Protein AF-A0A7G7LC04-F1 (afdb_monomer_lite)

Foldseek 3Di:
DDDDPVRVVVVVVVVVVCVVLPADVQAALLNSLVVCCVPPNKPQAQVSSVVCCVRFAVPPPCLCVVLVVQVPRISVRSDVGWKDFDQVQWDQDPPVRDTDHDPDDPDQPGDPTNDNDGGNRMDTDDPPD

Radius of gyration: 16.98 Å; chains: 1; bounding box: 55×32×51 Å

Secondary structure (DSSP, 8-state):
-PPPHHHHHHHHHHHHHHHHHPPPTT--HHHHHHHHHHHH---SS-HHHHHHHHHH-TT-TTHHHHHHTTT-SSHHHIIIIIEEE-GGG-EE-TTT-SEE--SSPPPP----TT--S--TTEEEPPPP-

pLDDT: mean 94.28, std 8.31, range [47.0, 98.69]

Structure (mmCIF, N/CA/C/O backbone):
data_AF-A0A7G7LC04-F1
#
_entry.id   AF-A0A7G7LC04-F1
#
loop_
_atom_site.group_PDB
_atom_site.id
_atom_site.type_symbol
_atom_site.label_atom_id
_atom_site.label_alt_id
_atom_site.label_comp_id
_atom_site.label_asym_id
_atom_site.label_entity_id
_atom_site.label_seq_id
_atom_site.pdbx_PDB_ins_code
_atom_site.Cartn_x
_atom_site.Cartn_y
_atom_site.Cartn_z
_atom_site.occupancy
_atom_site.B_iso_or_equiv
_atom_site.auth_seq_id
_atom_site.auth_comp_id
_atom_site.auth_asym_id
_atom_site.auth_atom_id
_atom_site.pdbx_PDB_model_num
ATOM 1 N N . MET A 1 1 ? -30.944 8.389 25.449 1.00 52.12 1 MET A N 1
ATOM 2 C CA . MET A 1 1 ? -30.028 9.507 25.141 1.00 52.12 1 MET A CA 1
ATOM 3 C C . MET A 1 1 ? -30.325 9.923 23.712 1.00 52.12 1 MET A C 1
ATOM 5 O O . MET A 1 1 ? -30.079 9.134 22.813 1.00 52.12 1 MET A O 1
ATOM 9 N N . THR A 1 2 ? -30.977 11.066 23.507 1.00 65.94 2 THR A N 1
ATOM 10 C CA . THR A 1 2 ? -31.264 11.599 22.164 1.00 65.94 2 THR A CA 1
ATOM 11 C C . THR A 1 2 ? -29.957 12.046 21.524 1.00 65.94 2 THR A C 1
ATOM 13 O O . THR A 1 2 ? -29.274 12.894 22.098 1.00 65.94 2 THR A O 1
ATOM 16 N N . HIS A 1 3 ? -29.590 11.437 20.396 1.00 71.12 3 HIS A N 1
ATOM 17 C CA . HIS A 1 3 ? -28.439 11.873 19.613 1.00 71.12 3 HIS A CA 1
ATOM 18 C C . HIS A 1 3 ? -28.764 13.232 18.992 1.00 71.12 3 HIS A C 1
ATOM 20 O O . HIS A 1 3 ? -29.903 13.515 18.617 1.00 71.12 3 HIS A O 1
ATOM 26 N N . THR A 1 4 ? -27.780 14.121 18.974 1.00 86.12 4 THR A N 1
ATOM 27 C CA . THR A 1 4 ? -27.870 15.373 18.226 1.00 86.12 4 THR A CA 1
ATOM 28 C C . THR A 1 4 ? -27.622 15.091 16.745 1.00 86.12 4 THR A C 1
ATOM 30 O O . THR A 1 4 ? -26.805 14.223 16.449 1.00 86.12 4 THR A O 1
ATOM 33 N N . PRO A 1 5 ? -28.199 15.872 15.813 1.00 86.25 5 PRO A N 1
ATOM 34 C CA . PRO A 1 5 ? -27.921 15.722 14.380 1.00 86.25 5 PRO A CA 1
ATOM 35 C C . PRO A 1 5 ? -26.423 15.751 14.032 1.00 86.25 5 PRO A C 1
ATOM 37 O O . PRO A 1 5 ? -25.987 15.095 13.095 1.00 86.25 5 PRO A O 1
ATOM 40 N N . ALA A 1 6 ? -25.616 16.487 14.808 1.00 89.69 6 ALA A N 1
ATOM 41 C CA . ALA A 1 6 ? -24.159 16.485 14.675 1.00 89.69 6 ALA A CA 1
ATOM 42 C C . ALA A 1 6 ? -23.531 15.123 15.026 1.00 89.69 6 ALA A C 1
ATOM 44 O O . ALA A 1 6 ? -22.679 14.644 14.291 1.00 89.69 6 ALA A O 1
ATOM 45 N N . THR A 1 7 ? -23.983 14.479 16.104 1.00 91.31 7 THR A N 1
ATOM 46 C CA . THR A 1 7 ? -23.487 13.163 16.536 1.00 91.31 7 THR A CA 1
ATOM 47 C C . THR A 1 7 ? -23.864 12.075 15.531 1.00 91.31 7 THR A C 1
ATOM 49 O O . THR A 1 7 ? -23.024 11.262 15.171 1.00 91.31 7 THR A O 1
ATOM 52 N N . GLU A 1 8 ? -25.091 12.110 15.004 1.00 91.88 8 GLU A N 1
ATOM 53 C CA . GLU A 1 8 ? -25.535 11.178 13.956 1.00 91.88 8 GLU A CA 1
ATOM 54 C C . GLU A 1 8 ? -24.717 11.345 12.665 1.00 91.88 8 GLU A C 1
ATOM 56 O O . GLU A 1 8 ? -24.333 10.366 12.027 1.00 91.88 8 GLU A O 1
ATOM 61 N N . ALA A 1 9 ? -24.406 12.590 12.288 1.00 94.25 9 ALA A N 1
ATOM 62 C CA . ALA A 1 9 ? -23.558 12.867 11.133 1.00 94.25 9 ALA A CA 1
ATOM 63 C C . ALA A 1 9 ? -22.113 12.379 11.342 1.00 94.25 9 ALA A C 1
ATOM 65 O O . ALA A 1 9 ? -21.526 11.810 10.424 1.00 94.25 9 ALA A O 1
ATOM 66 N N . GLU A 1 10 ? -21.540 12.578 12.532 1.00 95.06 10 GLU A N 1
ATOM 67 C CA . GLU A 1 10 ? -20.200 12.089 12.881 1.00 95.06 10 GLU A CA 1
ATOM 68 C C . GLU A 1 10 ? -20.117 10.559 12.817 1.00 95.06 10 GLU A C 1
ATOM 70 O O . GLU A 1 10 ? -19.176 10.020 12.230 1.00 95.06 10 GLU A O 1
ATOM 75 N N . GLU A 1 11 ? -21.116 9.862 13.360 1.00 94.69 11 GLU A N 1
ATOM 76 C CA . GLU A 1 11 ? -21.220 8.401 13.303 1.00 94.69 11 GLU A CA 1
ATOM 77 C C . GLU A 1 11 ? -21.313 7.907 11.859 1.00 94.69 11 GLU A C 1
ATOM 79 O O . GLU A 1 11 ? -20.534 7.045 11.451 1.00 94.69 11 GLU A O 1
ATOM 84 N N . PHE A 1 12 ? -22.182 8.518 11.051 1.00 95.25 12 PHE A N 1
ATOM 85 C CA . PHE A 1 12 ? -22.327 8.164 9.641 1.00 95.25 12 PHE A CA 1
ATOM 86 C C . PHE A 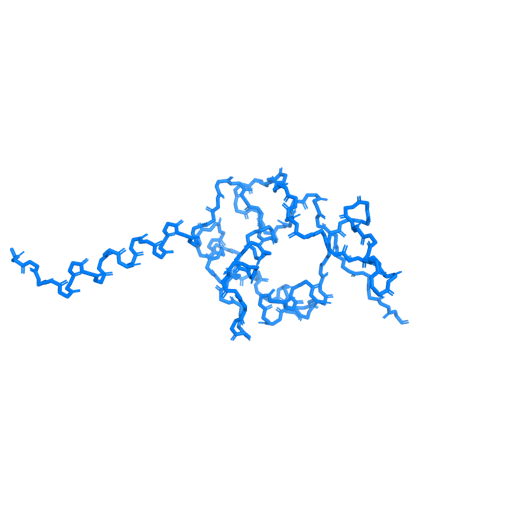1 12 ? -21.024 8.355 8.852 1.00 95.25 12 PHE A C 1
ATOM 88 O O . PHE A 1 12 ? -20.625 7.492 8.068 1.00 95.25 12 PHE A O 1
ATOM 95 N N . VAL A 1 13 ? -20.325 9.474 9.067 1.00 96.69 13 VAL A N 1
ATOM 96 C CA . VAL A 1 13 ? -19.034 9.741 8.416 1.00 96.69 13 VAL A CA 1
ATOM 97 C C . VAL A 1 13 ? -17.983 8.723 8.856 1.00 96.69 13 VAL A C 1
ATOM 99 O O . VAL A 1 13 ? -17.212 8.254 8.018 1.00 96.69 13 VAL A O 1
ATOM 102 N N . ALA A 1 14 ? -17.950 8.352 10.138 1.00 94.81 14 ALA A N 1
ATOM 103 C CA . ALA A 1 14 ? -17.017 7.355 10.652 1.00 94.81 14 ALA A CA 1
ATOM 104 C C . ALA A 1 14 ? -17.279 5.958 10.063 1.00 94.81 14 ALA A C 1
ATOM 106 O O . ALA A 1 14 ? -16.333 5.285 9.647 1.00 94.81 14 ALA A O 1
ATOM 107 N N . GLU A 1 15 ? -18.542 5.539 9.974 1.00 96.69 15 GLU A N 1
ATOM 108 C CA . GLU A 1 15 ? -18.940 4.273 9.349 1.00 96.69 15 GLU A CA 1
ATOM 109 C C . GLU A 1 15 ? -18.578 4.237 7.864 1.00 96.69 15 GLU A C 1
ATOM 111 O O . GLU A 1 15 ? -17.978 3.269 7.390 1.00 96.69 15 GLU A O 1
ATOM 116 N N . LEU A 1 16 ? -18.877 5.316 7.135 1.00 96.94 16 LEU A N 1
ATOM 117 C CA . LEU A 1 16 ? -18.545 5.423 5.720 1.00 96.94 16 LEU A CA 1
ATOM 118 C C . LEU A 1 16 ? -17.028 5.422 5.500 1.00 96.94 16 LEU A C 1
ATOM 120 O O . LEU A 1 16 ? -16.534 4.726 4.614 1.00 96.94 16 LEU A O 1
ATOM 124 N N . ALA A 1 17 ? -16.274 6.157 6.320 1.00 95.12 17 ALA A N 1
ATOM 125 C CA . ALA A 1 17 ? -14.818 6.164 6.260 1.00 95.12 17 ALA A CA 1
ATOM 126 C C . ALA A 1 17 ? -14.239 4.766 6.517 1.00 95.12 17 ALA A C 1
ATOM 128 O O . ALA A 1 17 ? -13.315 4.350 5.815 1.00 95.12 17 ALA A O 1
ATOM 129 N N . GLU A 1 18 ? -14.787 4.020 7.481 1.00 95.31 18 GLU A N 1
ATOM 130 C CA . GLU A 1 18 ? -14.375 2.641 7.732 1.00 95.31 18 GLU A CA 1
ATOM 131 C C . GLU A 1 18 ? -14.678 1.744 6.531 1.00 95.31 18 GLU A C 1
ATOM 133 O O . GLU A 1 18 ? -13.773 1.052 6.073 1.00 95.31 18 GLU A O 1
ATOM 138 N N . ALA A 1 19 ? -15.896 1.802 5.986 1.00 95.06 19 ALA A N 1
ATOM 139 C CA . ALA A 1 19 ? -16.314 0.985 4.849 1.00 95.06 19 ALA A CA 1
ATOM 140 C C . ALA A 1 19 ? -15.476 1.250 3.587 1.00 95.06 19 ALA A C 1
ATOM 142 O O . ALA A 1 19 ? -15.074 0.312 2.904 1.00 95.06 19 ALA A O 1
ATOM 143 N N . LEU A 1 20 ? -15.168 2.516 3.296 1.00 97.06 20 LEU A N 1
ATOM 144 C CA . LEU A 1 20 ? -14.397 2.908 2.111 1.00 97.06 20 LEU A CA 1
ATOM 145 C C . LEU A 1 20 ? -12.913 2.536 2.200 1.00 97.06 20 LEU A C 1
ATOM 147 O O . LEU A 1 20 ? -12.267 2.307 1.179 1.00 97.06 20 LEU A O 1
ATOM 151 N N . THR A 1 21 ? -12.358 2.501 3.412 1.00 97.69 21 THR A N 1
ATOM 152 C CA . THR A 1 21 ? -10.910 2.345 3.625 1.00 97.69 21 THR A CA 1
ATOM 153 C C . THR A 1 21 ? -10.550 1.060 4.368 1.00 97.69 21 THR A C 1
ATOM 155 O O . THR A 1 21 ? -9.427 0.911 4.856 1.00 97.69 21 THR A O 1
ATOM 158 N N . ALA A 1 22 ? -11.494 0.133 4.528 1.00 97.31 22 ALA A N 1
ATOM 159 C CA . ALA A 1 22 ? -11.209 -1.190 5.058 1.00 97.31 22 ALA A CA 1
ATOM 160 C C . ALA A 1 22 ? -10.380 -2.000 4.040 1.00 97.31 22 ALA A C 1
ATOM 162 O O . ALA A 1 22 ? -10.615 -1.912 2.829 1.00 97.31 22 ALA A O 1
ATOM 163 N N . PRO A 1 23 ? -9.397 -2.789 4.504 1.00 97.69 23 PRO A N 1
ATOM 164 C CA . PRO A 1 23 ? -8.777 -3.801 3.662 1.00 97.69 23 PRO A CA 1
ATOM 165 C C . PRO A 1 23 ? -9.781 -4.890 3.284 1.00 97.69 23 PRO A C 1
ATOM 167 O O . PRO A 1 23 ? -10.528 -5.365 4.145 1.00 97.69 23 PRO A O 1
ATOM 170 N N . ASP A 1 24 ? -9.750 -5.328 2.029 1.00 96.75 24 ASP A N 1
ATOM 171 C CA . ASP A 1 24 ? -10.609 -6.418 1.572 1.00 96.75 24 ASP A CA 1
ATOM 172 C C . ASP A 1 24 ? -10.135 -7.772 2.142 1.00 96.75 24 ASP A C 1
ATOM 174 O O . ASP A 1 24 ? -8.949 -7.956 2.461 1.00 96.75 24 ASP A O 1
ATOM 178 N N . PRO A 1 25 ? -11.026 -8.776 2.272 1.00 95.50 25 PRO A N 1
ATOM 179 C CA . PRO A 1 25 ? -10.633 -10.114 2.697 1.00 95.50 25 PRO A CA 1
ATOM 180 C C . PRO A 1 25 ? -9.527 -10.705 1.809 1.00 95.50 25 PRO A C 1
ATOM 182 O O . PRO A 1 25 ? -9.702 -10.910 0.613 1.00 95.50 25 PRO A O 1
ATOM 185 N N . GLY A 1 26 ? -8.376 -11.014 2.412 1.00 96.44 26 GLY A N 1
ATOM 186 C CA . GLY A 1 26 ? -7.226 -11.583 1.699 1.00 96.44 26 GLY A CA 1
ATOM 187 C C . GLY A 1 26 ? -6.397 -10.570 0.902 1.00 96.44 26 GLY A C 1
ATOM 188 O O . GLY A 1 26 ? -5.411 -10.970 0.281 1.00 96.44 26 GLY A O 1
ATOM 189 N N . GLU A 1 27 ? -6.734 -9.279 0.941 1.00 98.38 27 GLU A N 1
ATOM 190 C CA . GLU A 1 27 ? -5.979 -8.231 0.257 1.00 98.38 27 GLU A CA 1
ATOM 191 C C . GLU A 1 27 ? -4.551 -8.132 0.802 1.00 98.38 27 GLU A C 1
ATOM 193 O O . GLU A 1 27 ? -4.308 -8.023 2.012 1.00 98.38 27 GLU A O 1
ATOM 198 N N . CYS A 1 28 ? -3.570 -8.175 -0.100 1.00 98.56 28 CYS A N 1
ATOM 199 C CA . CYS A 1 28 ? -2.182 -8.007 0.299 1.00 98.56 28 CYS A CA 1
ATOM 200 C C . CYS A 1 28 ? -1.883 -6.541 0.625 1.00 98.56 28 CYS A C 1
ATOM 202 O O . CYS A 1 28 ? -2.506 -5.629 0.082 1.00 98.56 28 CYS A O 1
ATOM 204 N N . VAL A 1 29 ? -0.872 -6.311 1.468 1.00 98.31 29 VAL A N 1
ATOM 205 C CA . VAL A 1 29 ? -0.484 -4.954 1.879 1.00 98.31 29 VAL A CA 1
ATOM 206 C C . VAL A 1 29 ? -0.230 -4.032 0.682 1.00 98.31 29 VAL A C 1
ATOM 208 O O . VAL A 1 29 ? -0.643 -2.886 0.719 1.00 98.31 29 VAL A O 1
ATOM 211 N N . PHE A 1 30 ? 0.387 -4.509 -0.401 1.00 98.50 30 PHE A N 1
ATOM 212 C CA . PHE A 1 30 ? 0.704 -3.653 -1.549 1.00 98.50 30 PHE A CA 1
ATOM 213 C C . PHE A 1 30 ? -0.512 -3.328 -2.422 1.00 98.50 30 PHE A C 1
ATOM 215 O O . PHE A 1 30 ? -0.653 -2.181 -2.817 1.00 98.50 30 PHE A O 1
ATOM 222 N N . CYS A 1 31 ? -1.436 -4.264 -2.650 1.00 98.56 31 CYS A N 1
ATOM 223 C CA . CYS A 1 31 ? -2.685 -3.949 -3.355 1.00 98.56 31 CYS A CA 1
ATOM 224 C C . CYS A 1 31 ? -3.525 -2.937 -2.570 1.00 98.56 31 CYS A C 1
ATOM 226 O O . CYS A 1 31 ? -3.988 -1.963 -3.152 1.00 98.56 31 CYS A O 1
ATOM 228 N N . TYR A 1 32 ? -3.615 -3.099 -1.245 1.00 98.50 32 TYR A N 1
ATOM 229 C CA . TYR A 1 32 ? -4.290 -2.122 -0.393 1.00 98.50 32 TYR A CA 1
ATOM 230 C C . TYR A 1 32 ? -3.641 -0.737 -0.488 1.00 98.50 32 TYR A C 1
ATOM 232 O O . TYR A 1 32 ? -4.328 0.266 -0.657 1.00 98.50 32 TYR A O 1
ATOM 240 N N . LEU A 1 33 ? -2.309 -0.661 -0.397 1.00 98.50 33 LEU A N 1
ATOM 241 C CA . LEU A 1 33 ? -1.593 0.611 -0.494 1.00 98.50 33 LEU A CA 1
ATOM 242 C C . LEU A 1 33 ? -1.760 1.273 -1.864 1.00 98.50 33 LEU A C 1
ATOM 244 O O . LEU A 1 33 ? -1.960 2.486 -1.904 1.00 98.50 33 LEU A O 1
ATOM 248 N N . ALA A 1 34 ? -1.688 0.508 -2.956 1.00 98.00 34 ALA A N 1
ATOM 249 C CA . ALA A 1 34 ? -1.891 1.012 -4.312 1.00 98.00 34 ALA A CA 1
ATOM 250 C C . ALA A 1 34 ? -3.312 1.567 -4.469 1.00 98.00 34 ALA A C 1
ATOM 252 O O . ALA A 1 34 ? -3.470 2.753 -4.751 1.00 98.00 34 ALA A O 1
ATOM 253 N N . ARG A 1 35 ? -4.328 0.771 -4.109 1.00 97.69 35 ARG A N 1
ATOM 254 C CA . ARG A 1 35 ? -5.742 1.161 -4.142 1.00 97.69 35 ARG A CA 1
ATOM 255 C C . ARG A 1 35 ? -6.023 2.413 -3.312 1.00 97.69 35 ARG A C 1
ATOM 257 O O . ARG A 1 35 ? -6.624 3.361 -3.808 1.00 97.69 35 ARG A O 1
ATOM 264 N N . MET A 1 36 ? -5.570 2.454 -2.057 1.00 98.38 36 MET A N 1
ATOM 265 C CA . MET A 1 36 ? -5.794 3.608 -1.177 1.00 98.38 36 MET A CA 1
ATOM 266 C C . MET A 1 36 ? -5.049 4.859 -1.641 1.00 98.38 36 MET A C 1
ATOM 268 O O . MET A 1 36 ? -5.583 5.961 -1.536 1.00 98.38 36 MET A O 1
ATOM 272 N N . THR A 1 37 ? -3.832 4.707 -2.163 1.00 97.56 37 THR A N 1
ATOM 273 C CA . THR A 1 37 ? -3.061 5.839 -2.692 1.00 97.56 37 THR A CA 1
ATOM 274 C C . THR A 1 37 ? -3.671 6.362 -3.990 1.00 97.56 37 THR A C 1
ATOM 276 O O . THR A 1 37 ? -3.747 7.574 -4.164 1.00 97.56 37 THR A O 1
ATOM 279 N N . GLY A 1 38 ? -4.155 5.482 -4.869 1.00 96.06 38 GLY A N 1
ATOM 280 C CA . GLY A 1 38 ? -4.838 5.861 -6.106 1.00 96.06 38 GLY A CA 1
ATOM 281 C C . GLY A 1 38 ? -6.190 6.536 -5.859 1.00 96.06 38 GLY A C 1
ATOM 282 O O . GLY A 1 38 ? -6.503 7.531 -6.504 1.00 96.06 38 GLY A O 1
ATOM 283 N N . GLN A 1 39 ? -6.973 6.052 -4.890 1.00 96.31 39 GLN A N 1
ATOM 284 C CA . GLN A 1 39 ? -8.314 6.586 -4.609 1.00 96.31 39 GLN A CA 1
ATOM 285 C C . GLN A 1 39 ? -8.312 7.829 -3.710 1.00 96.31 39 GLN A C 1
ATOM 287 O O . GLN A 1 39 ? -9.116 8.735 -3.910 1.00 96.31 39 GLN A O 1
ATOM 292 N N . PHE A 1 40 ? -7.430 7.881 -2.709 1.00 97.06 40 PHE A N 1
ATOM 293 C CA . PHE A 1 40 ? -7.460 8.907 -1.656 1.00 97.06 40 PHE A CA 1
ATOM 294 C C . PHE A 1 40 ? -6.158 9.707 -1.537 1.00 97.06 40 PHE A C 1
ATOM 296 O O . PHE A 1 40 ? -6.012 10.528 -0.626 1.00 97.06 40 PHE A O 1
ATOM 303 N N . GLY A 1 41 ? -5.201 9.462 -2.431 1.00 97.25 41 GLY A N 1
ATOM 304 C CA . GLY A 1 41 ? -3.897 10.106 -2.418 1.00 97.25 41 GLY A CA 1
ATOM 305 C C . GLY A 1 41 ? -2.995 9.652 -1.269 1.00 97.25 41 GLY A C 1
ATOM 306 O O . GLY A 1 41 ? -3.374 8.898 -0.361 1.00 97.25 41 GLY A O 1
ATOM 307 N N . CYS A 1 42 ? -1.769 10.168 -1.303 1.00 97.94 42 CYS A N 1
ATOM 308 C CA . CYS A 1 42 ? -0.823 10.077 -0.202 1.00 97.94 42 CYS A CA 1
ATOM 309 C C . CYS A 1 42 ? -0.658 11.444 0.467 1.00 97.94 42 CYS A C 1
ATOM 311 O O . CYS A 1 42 ? -0.499 12.458 -0.207 1.00 97.94 42 CYS A O 1
ATOM 313 N N . ASP A 1 43 ? -0.645 11.463 1.798 1.00 98.06 43 ASP A N 1
ATOM 314 C CA . ASP A 1 43 ? -0.448 12.667 2.611 1.00 98.06 43 ASP A CA 1
ATOM 315 C C . ASP A 1 43 ? 1.000 12.819 3.098 1.00 98.06 43 ASP A C 1
ATOM 317 O O . ASP A 1 43 ? 1.255 13.462 4.113 1.00 98.06 43 ASP A O 1
ATOM 321 N N . THR A 1 44 ? 1.959 12.217 2.385 1.00 98.19 44 THR A N 1
ATOM 322 C CA . THR A 1 44 ? 3.391 12.147 2.741 1.00 98.19 44 THR A CA 1
ATOM 323 C C . THR A 1 44 ? 3.699 11.389 4.038 1.00 98.19 44 THR A C 1
ATOM 325 O O . THR A 1 44 ? 4.819 11.434 4.543 1.00 98.19 44 THR A O 1
ATOM 328 N N . THR A 1 45 ? 2.741 10.621 4.560 1.00 98.44 45 THR A N 1
ATOM 329 C CA . THR A 1 45 ? 2.933 9.730 5.710 1.00 98.44 45 THR A CA 1
ATOM 330 C C . THR A 1 45 ? 2.635 8.273 5.321 1.00 98.44 45 THR A C 1
ATOM 332 O O . THR A 1 45 ? 2.107 8.019 4.237 1.00 98.44 45 THR A O 1
ATOM 335 N N . PRO A 1 46 ? 2.976 7.270 6.157 1.00 98.19 46 PRO A N 1
ATOM 336 C CA . PRO A 1 46 ? 2.606 5.877 5.911 1.00 98.19 46 PRO A CA 1
ATOM 337 C C . PRO A 1 46 ? 1.227 5.567 6.527 1.00 98.19 46 PRO A C 1
ATOM 339 O O . PRO A 1 46 ? 1.081 4.613 7.306 1.00 98.19 46 PRO A O 1
ATOM 342 N N . ARG A 1 47 ? 0.243 6.445 6.283 1.00 98.44 47 ARG A N 1
ATOM 343 C CA . ARG A 1 47 ? -1.109 6.403 6.866 1.00 98.44 47 ARG A CA 1
ATOM 344 C C . ARG A 1 47 ? -1.796 5.087 6.536 1.00 98.44 47 ARG A C 1
ATOM 346 O O . ARG A 1 47 ? -2.292 4.397 7.432 1.00 98.44 47 ARG A O 1
ATOM 353 N N . TRP A 1 48 ? -1.785 4.711 5.265 1.00 98.69 48 TRP A N 1
ATOM 354 C CA . TRP A 1 48 ? -2.428 3.500 4.785 1.00 98.69 48 TRP A CA 1
ATOM 355 C C . TRP A 1 48 ? -1.681 2.257 5.266 1.00 98.69 48 TRP A C 1
ATOM 357 O O . TRP A 1 48 ? -2.315 1.317 5.747 1.00 98.69 48 TRP A O 1
ATOM 367 N N . ALA A 1 49 ? -0.348 2.268 5.289 1.00 98.50 49 ALA A N 1
ATOM 368 C CA . ALA A 1 49 ? 0.431 1.136 5.792 1.00 98.50 49 ALA A CA 1
ATOM 369 C C . ALA A 1 49 ? 0.196 0.875 7.289 1.00 98.50 49 ALA A C 1
ATOM 371 O O . ALA A 1 49 ? 0.141 -0.282 7.721 1.00 98.50 49 ALA A O 1
ATOM 372 N N . ARG A 1 50 ? 0.033 1.936 8.094 1.00 98.44 50 ARG A N 1
ATOM 373 C CA . ARG A 1 50 ? -0.349 1.831 9.514 1.00 98.44 50 ARG A CA 1
ATOM 374 C C . ARG A 1 50 ? -1.729 1.209 9.670 1.00 98.44 50 ARG A C 1
ATOM 376 O O . ARG A 1 50 ? -1.855 0.222 10.396 1.00 98.44 50 ARG A O 1
ATOM 383 N N . ARG A 1 51 ? -2.714 1.737 8.942 1.00 98.25 51 ARG A N 1
ATOM 384 C CA . ARG A 1 51 ? -4.097 1.258 8.976 1.00 98.25 51 ARG A CA 1
ATOM 385 C C . ARG A 1 51 ? -4.201 -0.213 8.571 1.00 98.25 51 ARG A C 1
ATOM 387 O O . ARG A 1 51 ? -4.766 -1.010 9.317 1.00 98.25 51 ARG A O 1
ATOM 394 N N . TRP A 1 52 ? -3.576 -0.606 7.459 1.00 98.50 52 TRP A N 1
ATOM 395 C CA . TRP A 1 52 ? -3.544 -2.005 7.022 1.00 98.50 52 TRP A CA 1
ATOM 396 C C . TRP A 1 52 ? -2.927 -2.915 8.088 1.00 98.50 52 TRP A C 1
ATOM 398 O O . TRP A 1 52 ? -3.482 -3.960 8.416 1.00 98.50 52 TRP A O 1
ATOM 408 N N . ARG A 1 53 ? -1.800 -2.515 8.695 1.00 98.25 53 ARG A N 1
ATOM 409 C CA . ARG A 1 53 ? -1.171 -3.291 9.776 1.00 98.25 53 ARG A CA 1
ATOM 410 C C . ARG A 1 53 ? -2.121 -3.465 10.955 1.00 98.25 53 ARG A C 1
ATOM 412 O O . ARG A 1 53 ? -2.231 -4.568 11.474 1.00 98.25 53 ARG A O 1
ATOM 419 N N . GLU A 1 54 ? -2.767 -2.394 11.394 1.00 97.69 54 GLU A N 1
ATOM 420 C CA . GLU A 1 54 ? -3.680 -2.411 12.542 1.00 97.69 54 GLU A CA 1
ATOM 421 C C . GLU A 1 54 ? -4.901 -3.301 12.308 1.00 97.69 54 GLU A C 1
ATOM 423 O O . GLU A 1 54 ? -5.339 -3.973 13.238 1.00 97.69 54 GLU A O 1
ATOM 428 N N . ARG A 1 55 ? -5.407 -3.371 11.073 1.00 97.06 55 ARG A N 1
ATOM 429 C CA . ARG A 1 55 ? -6.558 -4.210 10.717 1.00 97.06 55 ARG A CA 1
ATOM 430 C C . ARG A 1 55 ? -6.179 -5.660 10.402 1.00 97.06 55 ARG A C 1
ATOM 432 O O . ARG A 1 55 ? -6.838 -6.582 10.872 1.00 97.06 55 ARG A O 1
ATOM 439 N N . CYS A 1 56 ? -5.110 -5.882 9.642 1.00 97.62 56 CYS A N 1
ATOM 440 C CA . CYS A 1 56 ? -4.801 -7.193 9.062 1.00 97.62 56 CYS A CA 1
ATOM 441 C C . CYS A 1 56 ? -3.660 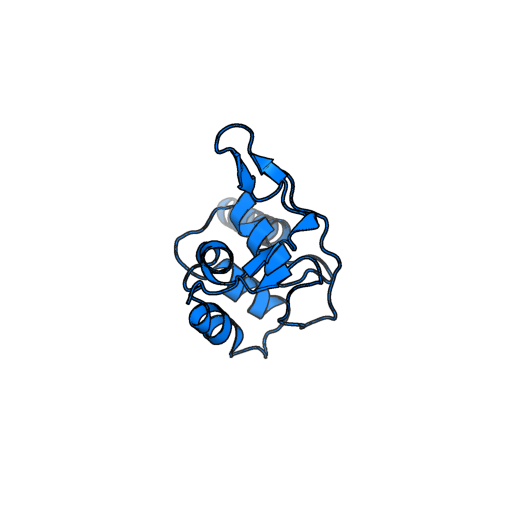-7.931 9.766 1.00 97.62 56 CYS A C 1
ATOM 443 O O . CYS A 1 56 ? -3.636 -9.162 9.780 1.00 97.62 56 CYS A O 1
ATOM 445 N N . ALA A 1 57 ? -2.686 -7.210 10.328 1.00 97.25 57 ALA A N 1
ATOM 446 C CA . ALA A 1 57 ? -1.486 -7.807 10.912 1.00 97.25 57 ALA A CA 1
ATOM 447 C C . ALA A 1 57 ? -0.971 -7.048 12.155 1.00 97.25 57 ALA A C 1
ATOM 449 O O . ALA A 1 57 ? 0.177 -6.589 12.147 1.00 97.25 57 ALA A O 1
ATOM 450 N N . PRO A 1 58 ? -1.743 -6.953 13.261 1.00 97.31 58 PRO A N 1
ATOM 451 C CA . PRO A 1 58 ? -1.387 -6.107 14.411 1.00 97.31 58 PRO A CA 1
ATOM 452 C C . PRO A 1 58 ? -0.019 -6.429 15.029 1.00 97.31 58 PRO A C 1
ATOM 454 O O . PRO A 1 58 ? 0.675 -5.554 15.540 1.00 97.31 58 PRO A O 1
ATOM 457 N N . ARG A 1 59 ? 0.406 -7.698 14.946 1.00 97.12 59 ARG A N 1
ATOM 458 C CA . ARG A 1 59 ? 1.699 -8.170 15.473 1.00 97.12 59 ARG A CA 1
ATOM 459 C C . ARG A 1 59 ? 2.886 -7.870 14.552 1.00 97.12 59 ARG A C 1
ATOM 461 O O . ARG A 1 59 ? 4.028 -8.083 14.946 1.00 97.12 59 ARG A O 1
ATOM 468 N N . ALA A 1 60 ? 2.658 -7.376 13.334 1.00 97.19 60 ALA A N 1
ATOM 469 C CA . ALA A 1 60 ? 3.711 -7.028 12.384 1.00 97.19 60 ALA A CA 1
ATOM 470 C C . ALA A 1 60 ? 4.321 -5.649 12.690 1.00 97.19 60 ALA A C 1
ATOM 472 O O . ALA A 1 60 ? 4.345 -4.744 11.853 1.00 97.19 60 ALA A O 1
ATOM 473 N N . THR A 1 61 ? 4.851 -5.490 13.902 1.00 96.19 61 THR A N 1
ATOM 474 C CA . THR A 1 61 ? 5.408 -4.227 14.417 1.00 96.19 61 THR A CA 1
ATOM 475 C C . THR A 1 61 ? 6.569 -3.695 13.573 1.00 96.19 61 THR A C 1
ATOM 477 O O . THR A 1 61 ? 6.768 -2.487 13.477 1.00 96.19 61 THR A O 1
ATOM 480 N N . ALA A 1 62 ? 7.293 -4.580 12.881 1.00 97.56 62 ALA A N 1
ATOM 481 C CA . ALA A 1 62 ? 8.394 -4.224 11.989 1.00 97.56 62 ALA A CA 1
ATOM 482 C C . ALA A 1 62 ? 7.971 -3.869 10.548 1.00 97.56 62 ALA A C 1
ATOM 484 O O . ALA A 1 62 ? 8.854 -3.605 9.732 1.00 97.56 62 ALA A O 1
ATOM 485 N N . LEU A 1 63 ? 6.674 -3.885 10.195 1.00 97.94 63 LEU A N 1
ATOM 486 C CA . LEU A 1 63 ? 6.218 -3.627 8.819 1.00 97.94 63 LEU A CA 1
ATOM 487 C C . LEU A 1 63 ? 6.748 -2.293 8.285 1.00 97.94 63 LEU A C 1
ATOM 489 O O . LEU A 1 63 ? 7.493 -2.293 7.311 1.00 97.94 63 LEU A O 1
ATOM 493 N N . LEU A 1 64 ? 6.432 -1.189 8.966 1.00 98.38 64 LEU A N 1
ATOM 494 C CA . LEU A 1 64 ? 6.816 0.158 8.530 1.00 98.38 64 LEU A CA 1
ATOM 495 C C . LEU A 1 64 ? 8.335 0.307 8.415 1.00 98.38 64 LEU A C 1
ATOM 497 O O . LEU A 1 64 ? 8.829 0.856 7.441 1.00 98.38 64 LEU A O 1
ATOM 501 N N . ARG A 1 65 ? 9.091 -0.266 9.361 1.00 98.19 65 ARG A N 1
ATOM 502 C CA . ARG A 1 65 ? 10.560 -0.263 9.312 1.00 98.19 65 ARG A CA 1
ATOM 503 C C . ARG A 1 65 ? 11.100 -0.992 8.077 1.00 98.19 65 ARG A C 1
ATOM 505 O O . ARG A 1 65 ? 12.087 -0.551 7.502 1.00 98.19 65 ARG A O 1
ATOM 512 N N . ARG A 1 66 ? 10.482 -2.105 7.662 1.00 97.38 66 ARG A N 1
ATOM 513 C CA . ARG A 1 66 ? 10.891 -2.839 6.450 1.00 97.38 66 ARG A CA 1
ATOM 514 C C . ARG A 1 66 ? 10.534 -2.091 5.166 1.00 97.38 66 ARG A C 1
ATOM 516 O O . ARG A 1 66 ? 11.314 -2.159 4.223 1.00 97.38 66 ARG A O 1
ATOM 523 N N . LEU A 1 67 ? 9.401 -1.384 5.139 1.00 97.56 67 LEU A N 1
ATOM 524 C CA . LEU A 1 67 ? 9.046 -0.495 4.026 1.00 97.56 67 LEU A CA 1
ATOM 525 C C . LEU A 1 67 ? 10.061 0.652 3.917 1.00 97.56 67 LEU A C 1
ATOM 527 O O . LEU A 1 67 ? 10.680 0.826 2.868 1.00 97.56 67 LEU A O 1
ATOM 531 N N . ALA A 1 68 ? 10.345 1.326 5.034 1.00 97.44 68 ALA A N 1
ATOM 532 C CA . ALA A 1 68 ? 11.333 2.400 5.118 1.00 97.44 68 ALA A CA 1
ATOM 533 C C . ALA A 1 68 ? 12.750 1.945 4.723 1.00 97.44 68 ALA A C 1
ATOM 535 O O . ALA A 1 68 ? 13.469 2.669 4.043 1.00 97.44 68 ALA A O 1
ATOM 536 N N . ALA A 1 69 ? 13.151 0.712 5.055 1.00 96.44 69 ALA A N 1
ATOM 537 C CA . ALA A 1 69 ? 14.442 0.156 4.629 1.00 96.44 69 ALA A CA 1
ATOM 538 C C . ALA A 1 69 ? 14.583 0.024 3.094 1.00 96.44 69 ALA A C 1
ATOM 540 O O . ALA A 1 69 ? 15.699 -0.100 2.576 1.00 96.44 69 ALA A O 1
ATOM 541 N N . ARG A 1 70 ? 13.465 0.058 2.356 1.00 95.50 70 ARG A N 1
ATOM 542 C CA . ARG A 1 70 ? 13.420 0.147 0.889 1.00 95.50 70 ARG A CA 1
ATOM 543 C C . ARG A 1 70 ? 13.018 1.534 0.374 1.00 95.50 70 ARG A C 1
ATOM 545 O O . ARG A 1 70 ? 12.699 1.660 -0.799 1.00 95.50 70 ARG A O 1
ATOM 552 N N . GLY A 1 71 ? 13.077 2.555 1.224 1.00 96.00 71 GLY A N 1
ATOM 553 C CA . GLY A 1 71 ? 12.776 3.937 0.866 1.00 96.00 71 GLY A CA 1
ATOM 554 C C . GLY A 1 71 ? 11.299 4.308 0.937 1.00 96.00 71 GLY A C 1
ATOM 555 O O . GLY A 1 71 ? 10.979 5.394 0.493 1.00 96.00 71 GLY A O 1
ATOM 556 N N . GLY A 1 72 ? 10.414 3.453 1.463 1.00 96.75 72 GLY A N 1
ATOM 557 C CA . GLY A 1 72 ? 8.994 3.768 1.656 1.00 96.75 72 GLY A CA 1
ATOM 558 C C . GLY A 1 72 ? 8.724 4.446 2.999 1.00 96.75 72 GLY A C 1
ATOM 559 O O . GLY A 1 72 ? 8.380 3.746 3.957 1.00 96.75 72 GLY A O 1
ATOM 560 N N . PHE A 1 73 ? 8.911 5.767 3.094 1.00 97.38 73 PHE A N 1
ATOM 561 C CA . PHE A 1 73 ? 8.575 6.552 4.289 1.00 97.38 73 PHE A CA 1
ATOM 562 C C . PHE A 1 73 ? 7.145 7.113 4.228 1.00 97.38 73 PHE A C 1
ATOM 564 O O . PHE A 1 73 ? 6.487 7.164 5.271 1.00 97.38 73 PHE A O 1
ATOM 571 N N . CYS A 1 74 ? 6.638 7.432 3.032 1.00 98.50 74 CYS A N 1
ATOM 572 C CA . CYS A 1 74 ? 5.203 7.572 2.737 1.00 98.50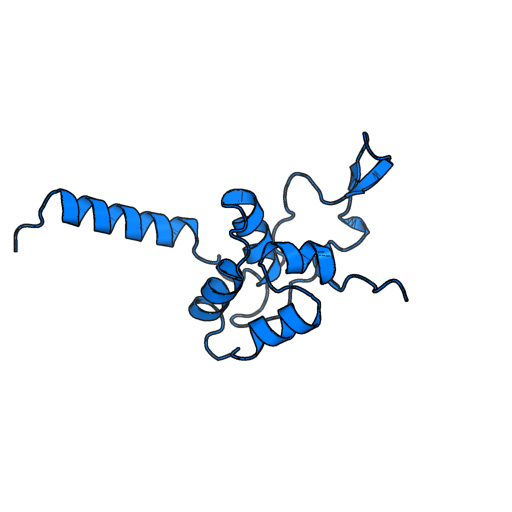 74 CYS A CA 1
ATOM 573 C C . CYS A 1 74 ? 4.629 6.323 2.044 1.00 98.50 74 CYS A C 1
ATOM 575 O O . CYS A 1 74 ? 5.376 5.494 1.518 1.00 98.50 74 CYS A O 1
ATOM 577 N N . ASP A 1 75 ? 3.297 6.211 1.984 1.00 98.62 75 ASP A N 1
ATOM 578 C CA . ASP A 1 75 ? 2.627 5.143 1.221 1.00 98.62 75 ASP A CA 1
ATOM 579 C C . ASP A 1 75 ? 3.000 5.183 -0.275 1.00 98.62 75 ASP A C 1
ATOM 581 O O . ASP A 1 75 ? 3.259 4.142 -0.875 1.00 98.62 75 ASP A O 1
ATOM 585 N N . CYS A 1 76 ? 3.137 6.384 -0.850 1.00 98.06 76 CYS A N 1
ATOM 586 C CA . CYS A 1 76 ? 3.577 6.597 -2.230 1.00 98.06 76 CYS A CA 1
ATOM 587 C C . CYS A 1 76 ? 4.969 6.019 -2.540 1.00 98.06 76 CYS A C 1
ATOM 589 O O . CYS A 1 76 ? 5.201 5.359 -3.555 1.00 98.06 76 CYS A O 1
ATOM 591 N N . GLU A 1 77 ? 5.916 6.248 -1.642 1.00 98.06 77 GLU A N 1
ATOM 592 C CA . GLU A 1 77 ? 7.320 5.896 -1.812 1.00 98.06 77 GLU A CA 1
ATOM 593 C C . GLU A 1 77 ? 7.565 4.389 -1.745 1.00 98.06 77 GLU A C 1
ATOM 595 O O . GLU A 1 77 ? 8.584 3.909 -2.247 1.00 98.06 77 GLU A O 1
ATOM 600 N N . VAL A 1 78 ? 6.630 3.622 -1.171 1.00 97.81 78 VAL A N 1
ATOM 601 C CA . VAL A 1 78 ? 6.655 2.156 -1.259 1.00 97.81 78 VAL A CA 1
ATOM 602 C C . VAL A 1 78 ? 6.794 1.734 -2.723 1.00 97.81 78 VAL A C 1
ATOM 604 O O . VAL A 1 78 ? 7.593 0.849 -3.032 1.00 97.81 78 VAL A O 1
ATOM 607 N N . PHE A 1 79 ? 6.104 2.419 -3.631 1.00 96.75 79 PHE A N 1
ATOM 608 C CA . PHE A 1 79 ? 6.088 2.087 -5.052 1.00 96.75 79 PHE A CA 1
ATOM 609 C C . PHE A 1 79 ? 7.088 2.877 -5.885 1.00 96.75 79 PHE A C 1
ATOM 611 O O . PHE A 1 79 ? 7.661 2.333 -6.829 1.00 96.75 79 PHE A O 1
ATOM 618 N N . LEU A 1 80 ? 7.375 4.125 -5.507 1.00 94.81 80 LEU A N 1
ATOM 619 C CA . LEU A 1 80 ? 8.422 4.903 -6.175 1.00 94.81 80 LEU A CA 1
ATOM 620 C C . LEU A 1 80 ? 9.805 4.264 -5.974 1.00 94.81 80 LEU A C 1
ATOM 622 O O . LEU A 1 80 ? 10.597 4.197 -6.910 1.00 94.81 80 LEU A O 1
ATOM 626 N N . ASN A 1 81 ? 10.072 3.718 -4.781 1.00 95.50 81 ASN A N 1
ATOM 627 C CA . ASN A 1 81 ? 11.413 3.272 -4.396 1.00 95.50 81 ASN A CA 1
ATOM 628 C C . ASN A 1 81 ? 11.534 1.751 -4.224 1.00 95.50 81 ASN A C 1
ATOM 630 O O . ASN A 1 81 ? 12.571 1.157 -4.531 1.00 95.50 81 ASN A O 1
ATOM 634 N N . GLY A 1 82 ? 10.504 1.103 -3.676 1.00 95.56 82 GLY A N 1
ATOM 635 C CA . GLY A 1 82 ? 10.661 -0.225 -3.087 1.00 95.56 82 GLY A CA 1
ATOM 636 C C . GLY A 1 82 ? 10.174 -1.383 -3.951 1.00 95.56 82 GLY A C 1
ATOM 637 O O . GLY A 1 82 ? 10.877 -2.398 -4.053 1.00 95.56 82 GLY A O 1
ATOM 638 N N . TRP A 1 83 ? 8.991 -1.243 -4.548 1.00 96.88 83 TRP A N 1
ATOM 639 C CA . TRP A 1 83 ? 8.258 -2.303 -5.248 1.00 96.88 83 TRP A CA 1
ATOM 640 C C . TRP A 1 83 ? 7.587 -1.786 -6.523 1.00 96.88 83 TRP A C 1
ATOM 642 O O . TRP A 1 83 ? 7.294 -0.605 -6.645 1.00 96.88 83 TRP A O 1
ATOM 652 N N . SER A 1 84 ? 7.363 -2.676 -7.481 1.00 96.19 84 SER A N 1
ATOM 653 C CA . SER A 1 84 ? 6.624 -2.403 -8.715 1.00 96.19 84 SER A CA 1
ATOM 654 C C . SER A 1 84 ? 5.820 -3.639 -9.096 1.00 96.19 84 SER A C 1
ATOM 656 O O . SER A 1 84 ? 6.108 -4.738 -8.605 1.00 96.19 84 SER A O 1
ATOM 658 N N . TYR A 1 85 ? 4.850 -3.482 -9.994 1.00 96.69 85 TYR A N 1
ATOM 659 C CA . TYR A 1 85 ? 4.265 -4.625 -10.682 1.00 96.69 85 TYR A CA 1
ATOM 660 C C . TYR A 1 85 ? 5.342 -5.457 -11.396 1.00 96.69 85 TYR A C 1
ATOM 662 O O . TYR A 1 85 ? 6.380 -4.931 -11.819 1.00 96.69 85 TYR A O 1
ATOM 670 N N . ARG A 1 86 ? 5.104 -6.770 -11.513 1.00 96.12 86 ARG A N 1
ATOM 671 C CA . ARG A 1 86 ? 5.885 -7.659 -12.386 1.00 96.12 86 ARG A CA 1
ATOM 672 C C . ARG A 1 86 ? 5.879 -7.114 -13.819 1.00 96.12 86 ARG A C 1
ATOM 674 O O . ARG A 1 86 ? 4.915 -6.493 -14.253 1.00 96.12 86 ARG A O 1
ATOM 681 N N . ALA A 1 87 ? 6.986 -7.316 -14.530 1.00 94.19 87 ALA A N 1
ATOM 682 C CA . ALA A 1 87 ? 7.270 -6.608 -15.780 1.00 94.19 87 ALA A CA 1
ATOM 683 C C . ALA A 1 87 ? 6.219 -6.825 -16.881 1.00 94.19 87 ALA A C 1
ATOM 685 O O . ALA A 1 87 ? 5.987 -5.939 -17.689 1.00 94.19 87 ALA A O 1
ATOM 686 N N . ASP A 1 88 ? 5.576 -7.984 -16.900 1.00 95.25 88 ASP A N 1
ATOM 687 C CA . ASP A 1 88 ? 4.534 -8.369 -17.852 1.00 95.25 88 ASP A CA 1
ATOM 688 C C . ASP A 1 88 ? 3.136 -7.823 -17.518 1.00 95.25 88 ASP A C 1
ATOM 690 O O . ASP A 1 88 ? 2.203 -8.045 -18.283 1.00 95.25 88 ASP A O 1
ATOM 694 N N . LEU A 1 89 ? 2.984 -7.106 -16.401 1.00 96.44 89 LEU A N 1
ATOM 695 C CA . LEU A 1 89 ? 1.794 -6.303 -16.097 1.00 96.44 89 LEU A CA 1
ATOM 696 C C . LEU A 1 89 ? 1.987 -4.815 -16.410 1.00 96.44 89 LEU A C 1
ATOM 698 O O . LEU A 1 89 ? 1.030 -4.052 -16.314 1.00 96.44 89 LEU A O 1
ATOM 702 N N . LEU A 1 90 ? 3.210 -4.390 -16.736 1.00 95.75 90 LEU A N 1
ATOM 703 C CA . LEU A 1 90 ? 3.474 -3.010 -17.121 1.00 95.75 90 LEU A CA 1
ATOM 704 C C . LEU A 1 90 ? 2.998 -2.767 -18.554 1.00 95.75 90 LEU A C 1
ATOM 706 O O . LEU A 1 90 ? 3.093 -3.644 -19.416 1.00 95.75 90 LEU A O 1
ATOM 710 N N . VAL A 1 91 ? 2.515 -1.557 -18.804 1.00 96.44 91 VAL A N 1
ATOM 711 C CA . VAL A 1 91 ? 2.012 -1.118 -20.107 1.00 96.44 91 VAL A CA 1
ATOM 712 C C . VAL A 1 91 ? 2.951 -0.074 -20.695 1.00 96.44 91 VAL A C 1
ATOM 714 O O . VAL A 1 91 ? 3.575 0.688 -19.964 1.00 96.44 91 VAL A O 1
ATOM 717 N N . LEU A 1 92 ? 3.087 -0.051 -22.020 1.00 95.69 92 LEU A N 1
ATOM 718 C CA . LEU A 1 92 ? 3.841 1.003 -22.690 1.00 95.69 92 LEU A CA 1
ATOM 719 C C . LEU A 1 92 ? 3.011 2.288 -22.670 1.00 95.69 92 LEU A C 1
ATOM 721 O O . LEU A 1 92 ? 1.941 2.328 -23.276 1.00 95.69 92 LEU A O 1
ATOM 725 N N . ASP A 1 93 ? 3.515 3.317 -22.000 1.00 93.75 93 ASP A N 1
ATOM 726 C CA . ASP A 1 93 ? 2.929 4.649 -22.049 1.00 93.75 93 ASP A CA 1
ATOM 727 C C . ASP A 1 93 ? 3.235 5.292 -23.418 1.00 93.75 93 ASP A C 1
ATOM 729 O O . ASP A 1 93 ? 4.412 5.440 -23.770 1.00 93.75 93 ASP A O 1
ATOM 733 N N . PRO A 1 94 ? 2.217 5.644 -24.230 1.00 92.12 94 PRO A N 1
ATOM 734 C CA . PRO A 1 94 ? 2.431 6.180 -25.573 1.00 92.12 94 PRO A CA 1
ATOM 735 C C . PRO A 1 94 ? 3.123 7.548 -25.579 1.00 92.12 94 PRO A C 1
ATOM 737 O O . PRO A 1 94 ? 3.779 7.873 -26.570 1.00 92.12 94 PRO A O 1
ATOM 740 N N . ASP A 1 95 ? 2.999 8.327 -24.502 1.00 94.12 95 ASP A N 1
ATOM 741 C CA . ASP A 1 95 ? 3.537 9.687 -24.434 1.00 94.12 95 ASP A CA 1
ATOM 742 C C . ASP A 1 95 ? 5.027 9.696 -24.066 1.00 94.12 95 ASP A C 1
ATOM 744 O O . ASP A 1 95 ? 5.830 10.371 -24.715 1.00 94.12 95 ASP A O 1
ATOM 748 N N . SER A 1 96 ? 5.429 8.928 -23.050 1.00 93.19 96 SER A N 1
ATOM 749 C CA . SER A 1 96 ? 6.835 8.821 -22.637 1.00 93.19 96 SER A CA 1
ATOM 750 C C . SER A 1 96 ? 7.625 7.758 -23.403 1.00 93.19 96 SER A C 1
ATOM 752 O O . SER A 1 96 ? 8.857 7.811 -23.430 1.00 93.19 96 SER A O 1
ATOM 754 N N . GLY A 1 97 ? 6.948 6.773 -24.001 1.00 94.12 97 GLY A N 1
ATOM 755 C CA . GLY A 1 97 ? 7.579 5.591 -24.590 1.00 94.12 97 GLY A CA 1
ATOM 756 C C . GLY A 1 97 ? 8.225 4.660 -23.556 1.00 94.12 97 GLY A C 1
ATOM 757 O O . GLY A 1 97 ? 9.028 3.800 -23.926 1.00 94.12 97 GLY A O 1
ATOM 758 N N . LEU A 1 98 ? 7.916 4.830 -22.267 1.00 92.12 98 LEU A N 1
ATOM 759 C CA . LEU A 1 98 ? 8.432 4.016 -21.170 1.00 92.12 98 LEU A CA 1
ATOM 760 C C . LEU A 1 98 ? 7.370 3.027 -20.679 1.00 92.12 98 LEU A C 1
ATOM 762 O O . LEU A 1 98 ? 6.173 3.225 -20.867 1.00 92.12 98 LEU A O 1
ATOM 766 N N . LEU A 1 99 ? 7.817 1.935 -20.053 1.00 93.62 99 LEU A N 1
ATOM 767 C CA . LEU A 1 99 ? 6.906 1.033 -19.352 1.00 93.62 99 LEU A CA 1
ATOM 768 C C . LEU A 1 99 ? 6.438 1.688 -18.053 1.00 93.62 99 LEU A C 1
ATOM 770 O O . LEU A 1 99 ? 7.268 2.053 -17.217 1.00 93.62 99 LEU A O 1
ATOM 774 N N . ASP A 1 100 ? 5.127 1.754 -17.874 1.00 93.69 100 ASP A N 1
ATOM 775 C CA . ASP A 1 100 ? 4.473 2.297 -16.692 1.00 93.69 100 ASP A CA 1
ATOM 776 C C . ASP A 1 100 ? 3.404 1.335 -16.155 1.00 93.69 100 ASP A C 1
ATOM 778 O O . ASP A 1 100 ? 3.165 0.242 -16.682 1.00 93.69 100 ASP A O 1
ATOM 782 N N . TRP A 1 101 ? 2.802 1.705 -15.035 1.00 93.44 101 TRP A N 1
ATOM 783 C CA . TRP A 1 101 ? 1.708 0.978 -14.424 1.00 93.44 101 TRP A CA 1
ATOM 784 C C . TRP A 1 101 ? 0.441 1.066 -15.283 1.00 93.44 101 TRP A C 1
ATOM 786 O O . TRP A 1 101 ? 0.200 2.083 -15.934 1.00 93.44 101 TRP A O 1
ATOM 796 N N . PRO A 1 102 ? -0.390 0.010 -15.291 1.00 93.06 102 PRO A N 1
ATOM 797 C CA . PRO A 1 102 ? -1.686 0.076 -15.949 1.00 93.06 102 PRO A CA 1
ATOM 798 C C . PRO A 1 102 ? -2.571 1.134 -15.275 1.00 93.06 102 PRO A C 1
ATOM 800 O O . PRO A 1 102 ? -2.501 1.330 -14.063 1.00 93.06 102 PRO A O 1
ATOM 803 N N . LEU A 1 103 ? -3.430 1.791 -16.061 1.00 89.25 103 LEU A N 1
ATOM 804 C CA . LEU A 1 103 ? -4.382 2.784 -15.545 1.00 89.25 103 LEU A CA 1
ATOM 805 C C . LEU A 1 103 ? -5.357 2.173 -14.525 1.00 89.25 103 LEU A C 1
ATOM 807 O O . LEU A 1 103 ? -5.750 2.828 -13.563 1.00 89.25 103 LEU A O 1
ATOM 811 N N . GLU A 1 104 ? -5.742 0.919 -14.751 1.00 91.00 104 GLU A N 1
ATOM 812 C CA . GLU A 1 104 ? -6.554 0.131 -13.831 1.00 91.00 104 GLU A CA 1
ATOM 813 C C . GLU A 1 104 ? -5.666 -0.884 -13.111 1.00 91.00 104 GLU A C 1
ATOM 815 O O . GLU A 1 104 ? -4.982 -1.692 -13.747 1.00 91.00 104 GLU A O 1
ATOM 820 N N . ASP A 1 105 ? -5.691 -0.85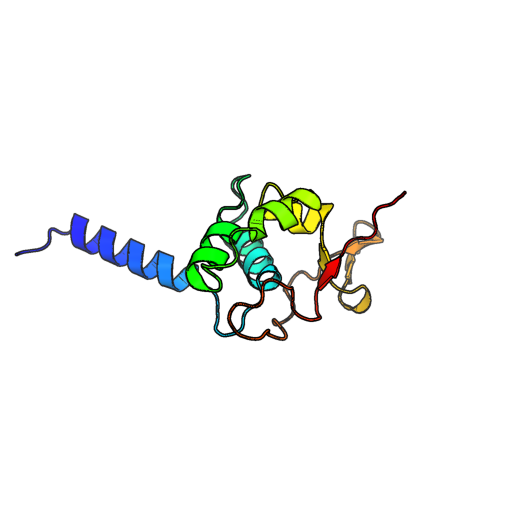6 -11.777 1.00 92.19 105 ASP A N 1
ATOM 821 C CA . ASP A 1 105 ? -4.940 -1.807 -10.964 1.00 92.19 105 ASP A CA 1
ATOM 822 C C . ASP A 1 105 ? -5.426 -3.249 -11.222 1.00 92.19 105 ASP A C 1
ATOM 824 O O . ASP A 1 105 ? -6.627 -3.529 -11.116 1.00 92.19 105 ASP A O 1
ATOM 828 N N . PRO A 1 106 ? -4.520 -4.205 -11.502 1.00 95.31 106 PRO A N 1
ATOM 829 C CA . PRO A 1 106 ? -4.877 -5.611 -11.598 1.00 95.31 106 PRO A CA 1
ATOM 830 C C . PRO A 1 106 ? -5.482 -6.131 -10.290 1.00 95.31 106 PRO A C 1
ATOM 832 O O . PRO A 1 106 ? -5.060 -5.762 -9.190 1.00 95.31 106 PRO A O 1
ATOM 835 N N . ALA A 1 107 ? -6.434 -7.059 -10.403 1.00 96.69 107 ALA A N 1
ATOM 836 C CA . A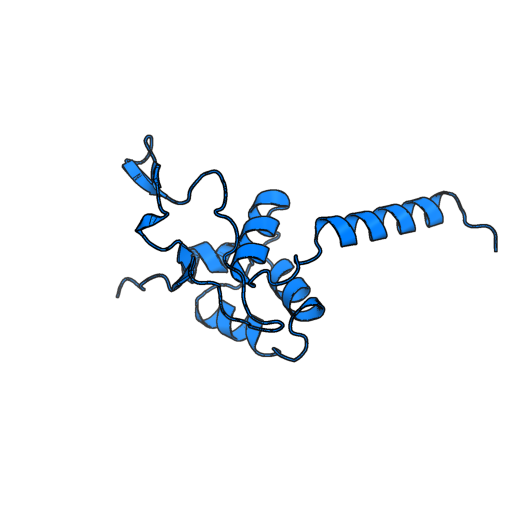LA A 1 107 ? -7.072 -7.669 -9.242 1.00 96.69 107 ALA A CA 1
ATOM 837 C C . ALA A 1 107 ? -6.041 -8.351 -8.327 1.00 96.69 107 ALA A C 1
ATOM 839 O O . ALA A 1 107 ? -5.214 -9.146 -8.777 1.00 96.69 107 ALA A O 1
ATOM 840 N N . CYS A 1 108 ? -6.120 -8.073 -7.023 1.00 98.00 108 CYS A N 1
ATOM 841 C CA . CYS A 1 108 ? -5.236 -8.675 -6.032 1.00 98.00 108 CYS A CA 1
ATOM 842 C C . CYS A 1 108 ? -5.333 -10.208 -6.066 1.00 98.00 108 CYS A C 1
ATOM 844 O O . CYS A 1 108 ? -6.383 -10.776 -5.783 1.00 98.00 108 CYS A O 1
ATOM 846 N N . GLU A 1 109 ? -4.209 -10.890 -6.297 1.00 98.12 109 GLU A N 1
ATOM 847 C CA . GLU A 1 109 ? -4.153 -12.365 -6.290 1.00 98.12 109 GLU A CA 1
ATOM 848 C C . GLU A 1 109 ? -4.282 -12.993 -4.886 1.00 98.12 109 GLU A C 1
ATOM 850 O O . GLU A 1 109 ? -4.319 -14.212 -4.727 1.00 98.12 109 GLU A O 1
ATOM 855 N N . GLY A 1 110 ? -4.360 -12.154 -3.855 1.00 97.75 110 GLY A N 1
ATOM 856 C CA . GLY A 1 110 ? -4.615 -12.565 -2.483 1.00 97.75 110 GLY A CA 1
ATOM 857 C C . GLY A 1 110 ? -3.382 -13.079 -1.740 1.00 97.75 110 GLY A C 1
ATOM 858 O O . GLY A 1 110 ? -2.352 -13.444 -2.309 1.00 97.75 110 GLY A O 1
ATOM 859 N N . VAL A 1 111 ? -3.478 -13.077 -0.414 1.00 97.62 111 VAL A N 1
ATOM 860 C CA . VAL A 1 111 ? -2.492 -13.662 0.500 1.00 97.62 111 VAL A CA 1
ATOM 861 C C . VAL A 1 111 ? -3.193 -14.295 1.698 1.00 97.62 111 VAL A C 1
ATOM 863 O O . VAL A 1 111 ? -4.333 -13.972 2.029 1.00 97.62 111 VAL A O 1
ATOM 866 N N . ARG A 1 112 ? -2.484 -15.170 2.422 1.00 95.88 112 ARG A N 1
ATOM 867 C CA . ARG A 1 112 ? -2.963 -15.646 3.727 1.00 95.88 112 ARG A CA 1
ATOM 868 C C . ARG A 1 112 ? -3.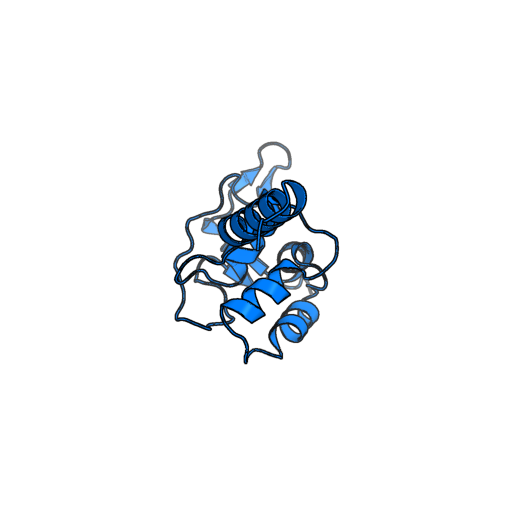180 -14.473 4.693 1.00 95.88 112 ARG A C 1
ATOM 870 O O . ARG A 1 112 ? -2.394 -13.520 4.702 1.00 95.88 112 ARG A O 1
ATOM 877 N N . ALA A 1 113 ? -4.167 -14.599 5.579 1.00 91.38 113 ALA A N 1
ATOM 878 C CA . ALA A 1 113 ? -4.443 -13.604 6.612 1.00 91.38 113 ALA A CA 1
ATOM 879 C C . ALA A 1 113 ? -3.178 -13.249 7.424 1.00 91.38 113 ALA A C 1
ATOM 881 O O . ALA A 1 113 ? -2.383 -14.117 7.811 1.00 91.38 113 ALA A O 1
ATOM 882 N N . GLY A 1 114 ? -2.967 -11.948 7.636 1.00 90.88 114 GLY A N 1
ATOM 883 C CA . GLY A 1 114 ? -1.804 -11.401 8.338 1.00 90.88 114 GLY A CA 1
ATOM 884 C C . GLY A 1 114 ? -0.464 -11.516 7.602 1.00 90.88 114 GLY A C 1
ATOM 885 O O . GLY A 1 114 ? 0.575 -11.199 8.188 1.00 90.88 114 GLY A O 1
ATOM 886 N N . SER A 1 115 ? -0.438 -11.972 6.342 1.00 95.88 115 SER A N 1
ATOM 887 C CA . SER A 1 115 ? 0.775 -11.922 5.523 1.00 95.88 115 SER A CA 1
ATOM 888 C C . SER A 1 115 ? 1.172 -10.478 5.257 1.00 95.88 115 SER A C 1
ATOM 890 O O . SER A 1 115 ? 0.392 -9.695 4.738 1.00 95.88 115 SER A O 1
ATOM 892 N N . THR A 1 116 ? 2.420 -10.143 5.559 1.00 96.31 116 THR A N 1
ATOM 893 C CA . THR A 1 116 ? 2.987 -8.809 5.309 1.00 96.31 116 THR A CA 1
ATOM 894 C C . THR A 1 116 ? 3.859 -8.770 4.056 1.00 96.31 116 THR A C 1
ATOM 896 O O . THR A 1 116 ? 4.775 -7.955 3.954 1.00 96.31 116 THR A O 1
ATOM 899 N N . GLN A 1 117 ? 3.661 -9.730 3.156 1.00 94.25 117 GLN A N 1
ATOM 900 C CA . GLN A 1 117 ? 4.240 -9.739 1.815 1.00 94.25 117 GLN A CA 1
ATOM 901 C C . GLN A 1 117 ? 3.174 -9.298 0.810 1.00 94.25 117 GLN A C 1
ATOM 903 O O . GLN A 1 117 ? 1.979 -9.427 1.083 1.00 94.25 117 GLN A O 1
ATOM 908 N N . GLY A 1 118 ? 3.610 -8.796 -0.343 1.00 96.94 118 GLY A N 1
ATOM 909 C CA . GLY A 1 118 ? 2.728 -8.651 -1.498 1.00 96.94 118 GLY A CA 1
ATOM 910 C C . GLY A 1 118 ? 2.249 -10.006 -2.013 1.00 96.94 118 GLY A C 1
ATOM 911 O O . GLY A 1 118 ? 2.897 -11.027 -1.768 1.00 96.94 118 GLY A O 1
ATOM 912 N N . CYS A 1 119 ? 1.129 -10.005 -2.733 1.00 98.31 119 CYS A N 1
ATOM 913 C CA . CYS A 1 119 ? 0.771 -11.108 -3.624 1.00 98.31 119 CYS A CA 1
ATOM 914 C C . CYS A 1 119 ? 1.725 -11.141 -4.839 1.00 98.31 119 CYS A C 1
ATOM 916 O O . CYS A 1 119 ? 2.619 -10.296 -4.956 1.00 98.31 119 CYS A O 1
ATOM 918 N N . ALA A 1 120 ? 1.551 -12.102 -5.749 1.00 97.44 120 ALA A N 1
ATOM 919 C CA . ALA A 1 120 ? 2.510 -12.331 -6.836 1.00 97.44 120 ALA A CA 1
ATOM 920 C C . ALA A 1 120 ? 2.510 -11.256 -7.942 1.00 97.44 120 ALA A C 1
ATOM 922 O O . ALA A 1 120 ? 3.383 -11.276 -8.809 1.00 97.44 120 ALA A O 1
ATOM 923 N N . LEU A 1 121 ? 1.616 -10.264 -7.868 1.00 98.00 121 LEU A N 1
ATOM 924 C CA . LEU A 1 121 ? 1.676 -9.071 -8.716 1.00 98.00 121 LEU A CA 1
ATOM 925 C C . LEU A 1 121 ? 2.943 -8.239 -8.468 1.00 98.00 121 LEU A C 1
ATOM 927 O O . LEU A 1 121 ? 3.408 -7.550 -9.371 1.00 98.00 121 LEU A O 1
ATOM 931 N N . TRP A 1 122 ? 3.494 -8.282 -7.251 1.00 97.56 122 TRP A N 1
ATOM 932 C CA . TRP A 1 122 ? 4.489 -7.322 -6.784 1.00 97.56 122 TRP A CA 1
ATOM 933 C C . TRP A 1 122 ? 5.889 -7.912 -6.723 1.00 97.56 122 TRP A C 1
ATOM 935 O O . TRP A 1 122 ? 6.139 -8.914 -6.050 1.00 97.56 122 TRP A O 1
ATOM 945 N N . VAL A 1 123 ? 6.843 -7.211 -7.325 1.00 96.81 123 VAL A N 1
ATOM 946 C CA . VAL A 1 123 ? 8.266 -7.536 -7.243 1.00 96.81 123 VAL A CA 1
ATOM 947 C C . VAL A 1 123 ? 9.041 -6.367 -6.636 1.00 96.81 123 VAL A C 1
ATOM 949 O O . VAL A 1 123 ? 8.679 -5.205 -6.839 1.00 96.81 123 VAL A O 1
ATOM 952 N N . PRO A 1 124 ? 10.113 -6.617 -5.865 1.00 95.25 124 PRO A N 1
ATOM 953 C CA . PRO A 1 124 ? 10.972 -5.535 -5.410 1.00 95.25 124 PRO A CA 1
ATOM 954 C C . PRO A 1 124 ? 11.603 -4.819 -6.610 1.00 95.25 124 PRO A C 1
ATOM 956 O O . PRO A 1 124 ? 12.123 -5.483 -7.510 1.00 95.25 124 PRO A O 1
ATOM 959 N N . ARG A 1 125 ? 11.636 -3.480 -6.599 1.00 91.88 125 ARG A N 1
ATOM 960 C CA . ARG A 1 125 ? 12.408 -2.728 -7.597 1.00 91.88 125 ARG A CA 1
ATOM 961 C C . ARG A 1 125 ? 13.877 -3.125 -7.480 1.00 91.88 125 ARG A C 1
ATOM 963 O O . ARG A 1 125 ? 14.415 -3.267 -6.368 1.00 91.88 125 ARG A O 1
ATOM 970 N N . ARG A 1 126 ? 14.517 -3.339 -8.631 1.00 78.19 126 ARG A N 1
ATOM 971 C CA . ARG A 1 126 ? 15.971 -3.488 -8.696 1.00 78.19 126 ARG A CA 1
ATOM 972 C C . ARG A 1 126 ? 16.561 -2.130 -8.333 1.00 78.19 126 ARG A C 1
ATOM 974 O O . ARG A 1 126 ? 16.106 -1.113 -8.838 1.00 78.19 126 ARG A O 1
ATOM 981 N N . ARG A 1 127 ? 17.511 -2.111 -7.398 1.00 65.31 127 ARG A N 1
ATOM 982 C CA . ARG A 1 127 ? 18.323 -0.914 -7.186 1.00 65.31 127 ARG A CA 1
ATOM 983 C C . ARG A 1 127 ? 19.308 -0.877 -8.340 1.00 65.31 127 ARG A C 1
ATOM 985 O O . ARG A 1 127 ? 20.089 -1.823 -8.461 1.00 65.31 127 ARG A O 1
ATOM 992 N N . ASP A 1 128 ? 19.247 0.163 -9.157 1.00 58.25 128 ASP A N 1
ATOM 993 C CA . ASP A 1 128 ? 20.362 0.484 -10.038 1.00 58.25 128 ASP A CA 1
ATOM 994 C C . ASP A 1 128 ? 21.568 0.727 -9.125 1.00 58.25 128 ASP A C 1
ATOM 996 O O . ASP A 1 128 ? 21.479 1.463 -8.137 1.00 58.25 128 ASP A O 1
ATOM 1000 N N . ARG A 1 129 ? 22.620 -0.060 -9.339 1.00 47.00 129 ARG A N 1
ATOM 1001 C CA . ARG A 1 129 ? 23.810 -0.086 -8.491 1.00 47.00 129 ARG A CA 1
ATOM 1002 C C . ARG A 1 129 ? 24.862 0.851 -9.047 1.00 47.00 129 ARG A C 1
ATOM 1004 O O . ARG A 1 129 ? 25.018 0.849 -10.285 1.00 47.00 129 ARG A O 1
#

Sequence (129 aa):
MTHTPATEAEEFVAELAEALTAPDPGECVFCYLARMTGQFGCDTTPRWARRWRERCAPRATALLRRLAARGGFCDCEVFLNGWSYRADLLVLDPDSGLLDWPLEDPACEGVRAGSTQGCALWVPRRRDR